Protein AF-A0A662SFA9-F1 (afdb_monomer_lite)

Secondary structure (DSSP, 8-state):
-----PPPP-PPPTT-EEEETTTEEEEHHHHHHHHHHTTTTHHHHHHHHHHHHHHHHHTTS-EEHHHHHHHHHHHHHHTT-S--S--HHHHHHTTSEEEE--TTS--EEEE-HHHHHHHT---------

Structure (mmCIF, N/CA/C/O backbone):
data_AF-A0A662SFA9-F1
#
_entry.id   AF-A0A662SFA9-F1
#
loop_
_atom_site.group_PDB
_atom_site.id
_atom_site.type_symbol
_atom_site.label_atom_id
_atom_site.label_alt_id
_atom_site.label_comp_id
_atom_site.label_asym_id
_atom_site.label_entity_id
_atom_site.label_seq_id
_atom_site.pdbx_PDB_ins_code
_atom_site.Cartn_x
_atom_site.Cartn_y
_atom_site.Cartn_z
_atom_site.occupancy
_atom_site.B_iso_or_equiv
_atom_site.auth_seq_id
_atom_site.auth_comp_id
_atom_site.auth_asym_id
_atom_site.auth_atom_id
_atom_site.pdbx_PDB_model_num
ATOM 1 N N . MET A 1 1 ? 5.130 -34.626 29.903 1.00 47.75 1 MET A N 1
ATOM 2 C CA . MET A 1 1 ? 5.005 -33.351 29.154 1.00 47.75 1 MET A CA 1
ATOM 3 C C . MET A 1 1 ? 3.544 -32.901 29.152 1.00 47.75 1 MET A C 1
ATOM 5 O O . MET A 1 1 ? 2.750 -33.426 28.380 1.00 47.75 1 MET A O 1
ATOM 9 N N . SER A 1 2 ? 3.152 -31.984 30.043 1.00 44.62 2 SER A N 1
ATOM 10 C CA . SER A 1 2 ? 1.758 -31.513 30.129 1.00 44.62 2 SER A CA 1
ATOM 11 C C . SER A 1 2 ? 1.433 -30.537 29.000 1.00 44.62 2 SER A C 1
ATOM 13 O O . SER A 1 2 ? 1.884 -29.392 29.000 1.00 44.62 2 SER A O 1
ATOM 15 N N . LYS A 1 3 ? 0.613 -30.982 28.039 1.00 56.81 3 LYS A N 1
ATOM 16 C CA . LYS A 1 3 ? -0.019 -30.115 27.038 1.00 56.81 3 LYS A CA 1
ATOM 17 C C . LYS A 1 3 ? -0.963 -29.156 27.766 1.00 56.81 3 LYS A C 1
ATOM 19 O O . LYS A 1 3 ? -2.084 -29.518 28.116 1.00 56.81 3 LYS A O 1
ATOM 24 N N . ARG A 1 4 ? -0.499 -27.931 28.017 1.00 55.09 4 ARG A N 1
ATOM 25 C CA . ARG A 1 4 ? -1.303 -26.828 28.558 1.00 55.09 4 ARG A CA 1
ATOM 26 C C . ARG A 1 4 ? -2.430 -26.531 27.557 1.00 55.09 4 ARG A C 1
ATOM 28 O O . ARG A 1 4 ? -2.225 -25.797 26.594 1.00 55.09 4 ARG A O 1
ATOM 35 N N . LYS A 1 5 ? -3.609 -27.143 27.735 1.00 58.50 5 LYS A N 1
ATOM 36 C CA . LYS A 1 5 ? -4.818 -26.787 26.977 1.00 58.50 5 LYS A CA 1
ATOM 37 C C . LYS A 1 5 ? -5.112 -25.312 27.269 1.00 58.50 5 LYS A C 1
ATOM 39 O O . LYS A 1 5 ? -5.341 -24.949 28.424 1.00 58.50 5 LYS A O 1
ATOM 44 N N . LYS A 1 6 ? -5.041 -24.451 26.246 1.00 55.72 6 LYS A N 1
ATOM 45 C CA . LYS A 1 6 ? -5.469 -23.048 26.349 1.00 55.72 6 LYS A CA 1
ATOM 46 C C . LYS A 1 6 ? -6.918 -23.052 26.833 1.00 55.72 6 LYS A C 1
ATOM 48 O O . LYS A 1 6 ? -7.777 -23.627 26.170 1.00 55.72 6 LYS A O 1
ATOM 53 N N . ARG A 1 7 ? -7.176 -22.461 28.002 1.00 60.59 7 ARG A N 1
ATOM 54 C CA . ARG A 1 7 ? -8.549 -22.216 28.458 1.00 60.59 7 ARG A CA 1
ATOM 55 C C . ARG A 1 7 ? -9.229 -21.332 27.399 1.00 60.59 7 ARG A C 1
ATOM 57 O O . ARG A 1 7 ? -8.584 -20.377 26.957 1.00 60.59 7 ARG A O 1
ATOM 64 N N . PRO A 1 8 ? -10.459 -21.642 26.956 1.00 50.50 8 PRO A N 1
ATOM 65 C CA . PRO A 1 8 ? -11.179 -20.769 26.038 1.00 50.50 8 PRO A CA 1
ATOM 66 C C . PRO A 1 8 ? -11.321 -19.387 26.686 1.00 50.50 8 PRO A C 1
ATOM 68 O O . PRO A 1 8 ? -11.657 -19.279 27.867 1.00 50.50 8 PRO A O 1
ATOM 71 N N . MET A 1 9 ? -10.991 -18.338 25.931 1.00 54.56 9 MET A N 1
ATOM 72 C CA . MET A 1 9 ? -11.222 -16.960 26.358 1.00 54.56 9 MET A CA 1
ATOM 73 C C . MET A 1 9 ? -12.730 -16.789 26.553 1.00 54.56 9 MET A C 1
ATOM 75 O O . MET A 1 9 ? -13.491 -16.969 25.607 1.00 54.56 9 MET A O 1
ATOM 79 N N . LYS A 1 10 ? -13.165 -16.494 27.783 1.00 55.34 10 LYS A N 1
ATOM 80 C CA . LYS A 1 10 ? -14.557 -16.125 28.052 1.00 55.34 10 LYS A CA 1
ATOM 81 C C . LYS A 1 10 ? -14.802 -14.775 27.382 1.00 55.34 10 LYS A C 1
ATOM 83 O O . LYS A 1 10 ? -14.208 -13.780 27.788 1.00 55.34 10 LYS A O 1
ATOM 88 N N . VAL A 1 11 ? -15.603 -14.773 26.323 1.00 55.69 11 VAL A N 1
ATOM 89 C CA . VAL A 1 11 ? -16.050 -13.550 25.650 1.00 55.69 11 VAL A CA 1
ATOM 90 C C . VAL A 1 11 ? -17.150 -12.934 26.514 1.00 55.69 11 VAL A C 1
ATOM 92 O O . VAL A 1 11 ? -18.018 -13.657 27.003 1.00 55.69 11 VAL A O 1
ATOM 95 N N . ALA A 1 12 ? -17.066 -11.629 26.774 1.00 59.59 12 ALA A N 1
ATOM 96 C CA . ALA A 1 12 ? -18.079 -10.920 27.546 1.00 59.59 12 ALA A CA 1
ATOM 97 C C . ALA A 1 12 ? -19.396 -10.849 26.744 1.00 59.59 12 ALA A C 1
ATOM 99 O O . ALA A 1 12 ? -19.330 -10.654 25.528 1.00 59.59 12 ALA A O 1
ATOM 100 N N . PRO A 1 13 ? -20.566 -11.025 27.387 1.00 64.12 13 PRO A N 1
ATOM 101 C CA . PRO A 1 13 ? -21.860 -10.905 26.716 1.00 64.12 13 PRO A CA 1
ATOM 102 C C . PRO A 1 13 ? -22.054 -9.493 26.142 1.00 64.12 13 PRO A C 1
ATOM 104 O O . PRO A 1 13 ? -21.507 -8.530 26.682 1.00 64.12 13 PRO A O 1
ATOM 107 N N . GLU A 1 14 ? -22.822 -9.372 25.059 1.00 57.91 14 GLU A N 1
ATOM 108 C CA . GLU A 1 14 ? -22.989 -8.131 24.277 1.00 57.91 14 GLU A CA 1
ATOM 109 C C . GLU A 1 14 ? -23.514 -6.949 25.122 1.00 57.91 14 GLU A C 1
ATOM 111 O O . GLU A 1 14 ? -23.097 -5.806 24.928 1.00 57.91 14 GLU A O 1
ATOM 116 N N . ASP A 1 15 ? -24.300 -7.240 26.162 1.00 57.09 15 ASP A N 1
ATOM 117 C CA . ASP A 1 15 ? -24.840 -6.266 27.125 1.00 57.09 15 ASP A CA 1
ATOM 118 C C . ASP A 1 15 ? -23.818 -5.724 28.137 1.00 57.09 15 ASP A C 1
ATOM 120 O O . ASP A 1 15 ? -24.130 -4.866 28.969 1.00 57.09 15 ASP A O 1
ATOM 124 N N . THR A 1 16 ? -22.579 -6.220 28.114 1.00 65.50 16 THR A N 1
ATOM 125 C CA . THR A 1 16 ? -21.558 -5.783 29.068 1.00 65.50 16 THR A CA 1
ATOM 126 C C . THR A 1 16 ? -21.218 -4.317 28.819 1.00 65.50 16 THR A C 1
ATOM 128 O O . THR A 1 16 ? -20.723 -3.945 27.756 1.00 65.50 16 THR A O 1
ATOM 131 N N . ARG A 1 17 ? -21.443 -3.467 29.823 1.00 59.44 17 ARG A N 1
ATOM 132 C CA . ARG A 1 17 ? -21.002 -2.070 29.796 1.00 59.44 17 ARG A CA 1
ATOM 133 C C . ARG A 1 17 ? -19.496 -1.997 30.024 1.00 59.44 17 ARG A C 1
ATOM 135 O O . ARG A 1 17 ? -18.995 -2.404 31.069 1.00 59.44 17 ARG A O 1
ATOM 142 N N . VAL A 1 18 ? -18.780 -1.453 29.048 1.00 63.06 18 VAL A N 1
ATOM 143 C CA . VAL A 1 18 ? -17.338 -1.217 29.087 1.00 63.06 18 VAL A CA 1
ATOM 144 C C . VAL A 1 18 ? -17.106 0.278 29.258 1.00 63.06 18 VAL A C 1
ATOM 146 O O . VAL A 1 18 ? -17.651 1.099 28.520 1.00 63.06 18 VAL A O 1
ATOM 149 N N . ILE A 1 19 ? -16.296 0.647 30.247 1.00 61.41 19 ILE A N 1
ATOM 150 C CA . ILE A 1 19 ? -15.901 2.039 30.467 1.00 61.41 19 ILE A CA 1
ATOM 151 C C . ILE A 1 19 ? -14.591 2.269 29.721 1.00 61.41 19 ILE A C 1
ATOM 153 O O . ILE A 1 19 ? -13.563 1.697 30.085 1.00 61.41 19 ILE A O 1
ATOM 157 N N . ILE A 1 20 ? -14.629 3.102 28.679 1.00 62.62 20 ILE A N 1
ATOM 158 C CA . ILE A 1 20 ? -13.432 3.496 27.929 1.00 62.62 20 ILE A CA 1
ATOM 159 C C . ILE A 1 20 ? -13.121 4.971 28.223 1.00 62.62 20 ILE A C 1
ATOM 161 O O . ILE A 1 20 ? -13.991 5.829 28.015 1.00 62.62 20 ILE A O 1
ATOM 165 N N . PRO A 1 21 ? -11.893 5.295 28.679 1.00 49.97 21 PRO A N 1
ATOM 166 C CA . PRO A 1 21 ? -11.462 6.677 28.877 1.00 49.97 21 PRO A CA 1
ATOM 167 C C . PRO A 1 21 ? -11.667 7.513 27.602 1.00 49.97 21 PRO A C 1
ATOM 169 O O . PRO A 1 21 ? -11.219 7.128 26.525 1.00 49.97 21 PRO A O 1
ATOM 172 N N . GLY A 1 22 ? -12.373 8.645 27.708 1.00 56.28 22 GLY A N 1
ATOM 173 C CA . GLY A 1 22 ? -12.675 9.542 26.580 1.00 56.28 22 GLY A CA 1
ATOM 174 C C . GLY A 1 22 ? -13.941 9.217 25.765 1.00 56.28 22 GLY A C 1
ATOM 175 O O . GLY A 1 22 ? -14.245 9.944 24.815 1.00 56.28 22 GLY A O 1
ATOM 176 N N . ILE A 1 23 ? -14.682 8.153 26.106 1.00 58.75 23 ILE A N 1
ATOM 177 C CA . ILE A 1 23 ? -15.983 7.800 25.492 1.00 58.75 23 ILE A CA 1
ATOM 178 C C . ILE A 1 23 ? -17.105 7.712 26.543 1.00 58.75 23 ILE A C 1
ATOM 180 O O . ILE A 1 23 ? -18.250 8.039 26.236 1.00 58.75 23 ILE A O 1
ATOM 184 N N . GLY A 1 24 ? -16.781 7.314 27.778 1.00 58.31 24 GLY A N 1
ATOM 185 C CA . GLY A 1 24 ? -17.763 7.028 28.830 1.00 58.31 24 GLY A CA 1
ATOM 186 C C . GLY A 1 24 ? -18.115 5.537 28.902 1.00 58.31 24 GLY A C 1
ATOM 187 O O . GLY A 1 24 ? -17.461 4.707 28.270 1.00 58.31 24 GLY A O 1
ATOM 188 N N . GLY A 1 25 ? -19.116 5.183 29.714 1.00 64.94 25 GLY A N 1
ATOM 189 C CA . GLY A 1 25 ? -19.619 3.809 29.819 1.00 64.94 25 GLY A CA 1
ATOM 190 C C . GLY A 1 25 ? -20.562 3.480 28.665 1.00 64.94 25 GLY A C 1
ATOM 191 O O . GLY A 1 25 ? -21.630 4.078 28.569 1.00 64.94 25 GLY A O 1
ATOM 192 N N . ILE A 1 26 ? -20.173 2.543 27.803 1.00 65.81 26 ILE A N 1
ATOM 193 C CA . ILE A 1 26 ? -20.938 2.127 26.618 1.00 65.81 26 ILE A CA 1
ATOM 194 C C . ILE A 1 26 ? -21.051 0.606 26.558 1.00 65.81 26 ILE A C 1
ATOM 196 O O . ILE A 1 26 ? -20.188 -0.102 27.074 1.00 65.81 26 ILE A O 1
ATOM 200 N N . THR A 1 27 ? -22.124 0.087 25.968 1.00 69.94 27 THR A N 1
ATOM 201 C CA . THR A 1 27 ? -22.278 -1.365 25.761 1.00 69.94 27 THR A CA 1
ATOM 202 C C . THR A 1 27 ? -21.341 -1.862 24.653 1.00 69.94 27 THR A C 1
ATOM 204 O O . THR A 1 27 ? -20.902 -1.075 23.813 1.00 69.94 27 THR A O 1
ATOM 207 N N . ILE A 1 28 ? -20.994 -3.156 24.633 1.00 65.00 28 ILE A N 1
ATOM 208 C CA . ILE A 1 28 ? -20.138 -3.729 23.571 1.00 65.00 28 ILE A CA 1
ATOM 209 C C . ILE A 1 28 ? -20.814 -3.596 22.196 1.00 65.00 28 ILE A C 1
ATOM 211 O O . ILE A 1 28 ? -20.132 -3.339 21.202 1.00 65.00 28 ILE A O 1
ATOM 215 N N . SER A 1 29 ? -22.144 -3.692 22.151 1.00 61.94 29 SER A N 1
ATOM 216 C CA . SER A 1 29 ? -22.956 -3.478 20.949 1.00 61.94 29 SER A CA 1
ATOM 217 C C . SER A 1 29 ? -22.767 -2.068 20.369 1.00 61.94 29 SER A C 1
ATOM 219 O O . SER A 1 29 ? -22.484 -1.914 19.183 1.00 61.94 29 SER A O 1
ATOM 221 N N . GLU A 1 30 ? -22.804 -1.037 21.219 1.00 62.38 30 GLU A N 1
ATOM 222 C CA . GLU A 1 30 ? -22.602 0.369 20.824 1.00 62.38 30 GLU A CA 1
ATOM 223 C C . GLU A 1 30 ? -21.123 0.729 20.620 1.00 62.38 30 GLU A C 1
ATOM 225 O O . GLU A 1 30 ? -20.790 1.707 19.947 1.00 62.38 30 GLU A O 1
ATOM 230 N N . LEU A 1 31 ? -20.207 -0.048 21.202 1.00 63.53 31 LEU A N 1
ATOM 231 C CA . LEU A 1 31 ? -18.768 0.139 21.048 1.00 63.53 31 LEU A CA 1
ATOM 232 C C . LEU A 1 31 ? -18.330 -0.079 19.603 1.00 63.53 31 LEU A C 1
ATOM 234 O O . LEU A 1 31 ? -17.517 0.691 19.094 1.00 63.53 31 LEU A O 1
ATOM 238 N N . ALA A 1 32 ? -18.875 -1.093 18.931 1.00 59.78 32 ALA A N 1
ATOM 239 C CA . ALA A 1 32 ? -18.559 -1.357 17.533 1.00 59.78 32 ALA A CA 1
ATOM 240 C C . ALA A 1 32 ? -18.982 -0.190 16.625 1.00 59.78 32 ALA A C 1
ATOM 242 O O . ALA A 1 32 ? -18.205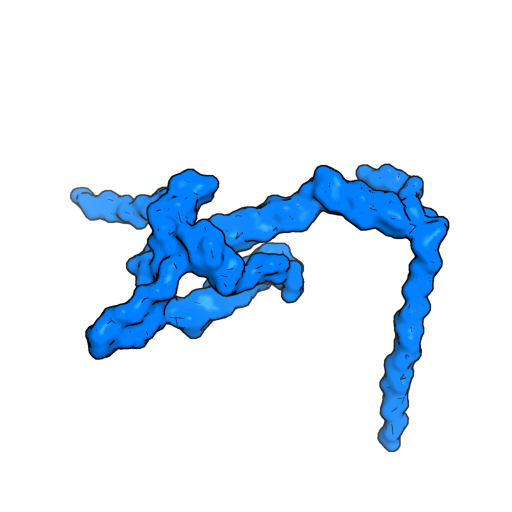 0.211 15.757 1.00 59.78 32 ALA A O 1
ATOM 243 N N . GLU A 1 33 ? -20.163 0.390 16.855 1.00 61.41 33 GLU A N 1
ATOM 244 C CA . GLU A 1 33 ? -20.670 1.540 16.098 1.00 61.41 33 GLU A CA 1
ATOM 245 C C . GLU A 1 33 ? -19.907 2.825 16.417 1.00 61.41 33 GLU A C 1
ATOM 247 O O . GLU A 1 33 ? -19.414 3.467 15.492 1.00 61.41 33 GLU A O 1
ATOM 252 N N . LYS A 1 34 ? -19.670 3.147 17.696 1.00 58.75 34 LYS A N 1
ATOM 253 C CA . LYS A 1 34 ? -18.895 4.341 18.083 1.00 58.75 34 LYS A CA 1
ATOM 254 C C . LYS A 1 34 ? -17.435 4.285 17.634 1.00 58.75 34 LYS A C 1
ATOM 256 O O . LYS A 1 34 ? -16.852 5.318 17.303 1.00 58.75 34 LYS A O 1
ATOM 261 N N . LEU A 1 35 ? -16.824 3.098 17.589 1.00 57.88 35 LEU A N 1
ATOM 262 C CA . LEU A 1 35 ? -15.485 2.921 17.014 1.00 57.88 35 LEU A CA 1
ATOM 263 C C . LEU A 1 35 ? -15.487 3.087 15.485 1.00 57.88 35 LEU A C 1
ATOM 265 O O . LEU A 1 35 ? -14.507 3.588 14.928 1.00 57.88 35 LEU A O 1
ATOM 269 N N . LYS A 1 36 ? -16.584 2.713 14.812 1.00 54.94 36 LYS A N 1
ATOM 270 C CA . LYS A 1 36 ? -16.805 2.947 13.375 1.00 54.94 36 LYS A CA 1
ATOM 271 C C . LYS A 1 36 ? -17.012 4.433 13.070 1.00 54.94 36 LYS A C 1
ATOM 273 O O . LYS A 1 36 ? -16.391 4.942 12.139 1.00 54.94 36 LYS A O 1
ATOM 278 N N . GLU A 1 37 ? -17.829 5.123 13.867 1.00 53.03 37 GLU A N 1
ATOM 279 C CA . GLU A 1 37 ? -18.133 6.555 13.738 1.00 53.03 37 GLU A CA 1
ATOM 280 C C . GLU A 1 37 ? -16.919 7.437 14.025 1.00 53.03 37 GLU A C 1
ATOM 282 O O . GLU A 1 37 ? -16.666 8.391 13.295 1.00 53.03 37 GLU A O 1
ATOM 287 N N . ARG A 1 38 ? -16.095 7.086 15.023 1.00 49.53 38 ARG A N 1
ATOM 288 C CA . ARG A 1 38 ? -14.836 7.801 15.289 1.00 49.53 38 ARG A CA 1
ATOM 289 C C . ARG A 1 38 ? -13.753 7.570 14.230 1.00 49.53 38 ARG A C 1
ATOM 291 O O . ARG A 1 38 ? -12.658 8.104 14.374 1.00 49.53 38 ARG A O 1
ATOM 298 N N . GLY A 1 39 ? -14.012 6.778 13.183 1.00 47.88 39 GLY A N 1
ATOM 299 C CA . GLY A 1 39 ? -13.098 6.628 12.049 1.00 47.88 39 GLY A CA 1
ATOM 300 C C . GLY A 1 39 ? -11.712 6.090 12.421 1.00 47.88 39 GLY A C 1
ATOM 301 O O . GLY A 1 39 ? -10.779 6.228 11.632 1.00 47.88 39 GLY A O 1
ATOM 302 N N . VAL A 1 40 ? -11.572 5.454 13.592 1.00 50.91 40 VAL A N 1
ATOM 303 C CA . VAL A 1 40 ? -10.277 5.076 14.191 1.00 50.91 40 VAL A CA 1
ATOM 304 C C . VAL A 1 40 ? -9.491 4.105 13.291 1.00 50.91 40 VAL A C 1
ATOM 306 O O . VAL A 1 40 ? -8.270 4.023 13.380 1.00 50.91 40 VAL A O 1
ATOM 309 N N . GLY A 1 41 ? -10.168 3.416 12.363 1.00 50.72 41 GLY A N 1
ATOM 310 C CA . GLY A 1 41 ? -9.538 2.565 11.348 1.00 50.72 41 GLY A CA 1
ATOM 311 C C . GLY A 1 41 ? -9.184 3.253 10.022 1.00 50.72 41 GLY A C 1
ATOM 312 O O . GLY A 1 41 ? -8.197 2.871 9.402 1.00 50.72 41 GLY A O 1
ATOM 313 N N . LYS A 1 42 ? -9.936 4.272 9.577 1.00 54.88 42 LYS A N 1
ATOM 314 C CA . LYS A 1 42 ? -9.778 4.829 8.217 1.00 54.88 42 LYS A CA 1
ATOM 315 C C . LYS A 1 42 ? -8.485 5.629 8.056 1.00 54.88 42 LYS A C 1
ATOM 317 O O . LYS A 1 42 ? -7.788 5.454 7.064 1.00 54.88 42 LYS A O 1
ATOM 322 N N . GLY A 1 43 ? -8.114 6.430 9.058 1.00 66.56 43 GLY A N 1
ATOM 323 C CA . GLY A 1 43 ? -6.903 7.258 8.983 1.00 66.56 43 GLY A CA 1
ATOM 324 C C . GLY A 1 43 ? -5.605 6.444 8.933 1.00 66.56 43 GLY A C 1
ATOM 325 O O . GLY A 1 43 ? -4.665 6.817 8.241 1.00 66.56 43 GLY A O 1
ATOM 326 N N . LEU A 1 44 ? -5.562 5.300 9.619 1.00 73.75 44 LEU A N 1
ATOM 327 C CA . LEU A 1 44 ? -4.387 4.425 9.660 1.00 73.75 44 LEU A CA 1
ATOM 328 C C . LEU A 1 44 ? -4.167 3.680 8.338 1.00 73.75 44 LEU A C 1
ATOM 330 O O . LEU A 1 44 ? -3.032 3.530 7.890 1.00 73.75 44 LEU A O 1
ATOM 334 N N . GLU A 1 45 ? -5.247 3.232 7.697 1.00 78.06 45 GLU A N 1
ATOM 335 C CA . GLU A 1 45 ? -5.193 2.598 6.376 1.00 78.06 45 GLU A CA 1
ATOM 336 C C . GLU A 1 45 ? -4.789 3.588 5.287 1.00 78.06 45 GLU A C 1
ATOM 338 O O . GLU A 1 45 ? -3.997 3.258 4.402 1.00 78.06 45 GLU A O 1
ATOM 343 N N . GLU A 1 46 ? -5.295 4.813 5.384 1.00 80.69 46 GLU A N 1
ATOM 344 C CA . GLU A 1 46 ? -4.987 5.890 4.456 1.00 80.69 46 GLU A CA 1
ATOM 345 C C . GLU A 1 46 ? -3.533 6.359 4.597 1.00 80.69 46 GLU A C 1
ATOM 347 O O . GLU A 1 46 ? -2.822 6.451 3.596 1.00 80.69 46 GLU A O 1
ATOM 352 N N . GLN A 1 47 ? -3.043 6.533 5.831 1.00 81.62 47 GLN A N 1
ATOM 353 C CA . GLN A 1 47 ? -1.629 6.811 6.108 1.00 81.62 47 GLN A CA 1
ATOM 354 C C . GLN A 1 47 ? -0.724 5.680 5.626 1.00 81.62 47 GLN A C 1
ATOM 356 O O . GLN A 1 47 ? 0.258 5.941 4.937 1.00 81.62 47 GLN A O 1
ATOM 361 N N . PHE A 1 48 ? -1.072 4.424 5.922 1.00 86.88 48 PHE A N 1
ATOM 362 C CA . PHE A 1 48 ? -0.318 3.268 5.444 1.00 86.88 48 PHE A CA 1
ATOM 363 C C . PHE A 1 48 ? -0.224 3.257 3.916 1.00 86.88 48 PHE A C 1
ATOM 365 O O . PHE A 1 48 ? 0.859 3.075 3.360 1.00 86.88 48 PHE A O 1
ATOM 372 N N . THR A 1 49 ? -1.356 3.460 3.239 1.00 85.94 49 THR A N 1
ATOM 373 C CA . THR A 1 49 ? -1.426 3.459 1.775 1.00 85.94 49 THR A CA 1
ATOM 374 C C . THR A 1 49 ? -0.592 4.597 1.200 1.00 85.94 49 THR A C 1
ATOM 376 O O . THR A 1 49 ? 0.218 4.358 0.310 1.00 85.94 49 THR A O 1
ATOM 379 N N . LYS A 1 50 ? -0.709 5.806 1.759 1.00 87.38 50 LYS A N 1
ATOM 380 C CA . LYS A 1 50 ? 0.093 6.963 1.357 1.00 87.38 50 LYS A CA 1
ATOM 381 C C . LYS A 1 50 ? 1.592 6.702 1.522 1.00 87.38 50 LYS A C 1
ATOM 383 O O . LYS A 1 50 ? 2.343 6.898 0.573 1.00 87.38 50 LYS A O 1
ATOM 388 N N . SER A 1 51 ? 2.022 6.208 2.684 1.00 87.69 51 SER A N 1
ATOM 389 C CA . SER A 1 51 ? 3.429 5.884 2.947 1.00 87.69 51 SER A CA 1
ATOM 390 C C . SER A 1 51 ? 3.956 4.799 2.013 1.00 87.69 51 SER A C 1
ATOM 392 O O . SER A 1 51 ? 5.076 4.912 1.524 1.00 87.69 51 SER A O 1
ATOM 394 N N . LEU A 1 52 ? 3.154 3.767 1.728 1.00 89.31 52 LEU A N 1
ATOM 395 C CA . LEU A 1 52 ? 3.551 2.691 0.822 1.00 89.31 52 LEU A CA 1
ATOM 396 C C . LEU A 1 52 ? 3.743 3.207 -0.602 1.00 89.31 52 LEU A C 1
ATOM 398 O O . LEU A 1 52 ? 4.744 2.881 -1.232 1.00 89.31 52 LEU A O 1
ATOM 402 N N . LEU A 1 53 ? 2.801 4.007 -1.101 1.00 88.94 53 LEU A N 1
ATOM 403 C CA . LEU A 1 53 ? 2.887 4.589 -2.437 1.00 88.94 53 LEU A CA 1
ATOM 404 C C . LEU A 1 53 ? 4.080 5.546 -2.544 1.00 88.94 53 LEU A C 1
ATOM 406 O O . LEU A 1 53 ? 4.836 5.444 -3.506 1.00 88.94 53 LEU A O 1
ATOM 410 N N . GLN A 1 54 ? 4.313 6.388 -1.532 1.00 87.88 54 GLN A N 1
ATOM 411 C CA . GLN A 1 54 ? 5.486 7.264 -1.489 1.00 87.88 54 GLN A CA 1
ATOM 412 C C . GLN A 1 54 ? 6.790 6.454 -1.503 1.00 87.88 54 GLN A C 1
ATOM 414 O O . GLN A 1 54 ? 7.644 6.698 -2.342 1.00 87.88 54 GLN A O 1
ATOM 419 N N . SER A 1 55 ? 6.905 5.398 -0.689 1.00 88.50 55 SER A N 1
ATOM 420 C CA . SER A 1 55 ? 8.098 4.533 -0.686 1.00 88.50 55 SER A CA 1
ATOM 421 C C . SER A 1 55 ? 8.366 3.850 -2.034 1.00 88.50 55 SER A C 1
ATOM 423 O O . SER A 1 55 ? 9.514 3.553 -2.357 1.00 88.50 55 SER A O 1
ATOM 425 N N . ILE A 1 56 ? 7.325 3.571 -2.828 1.00 88.81 56 ILE A N 1
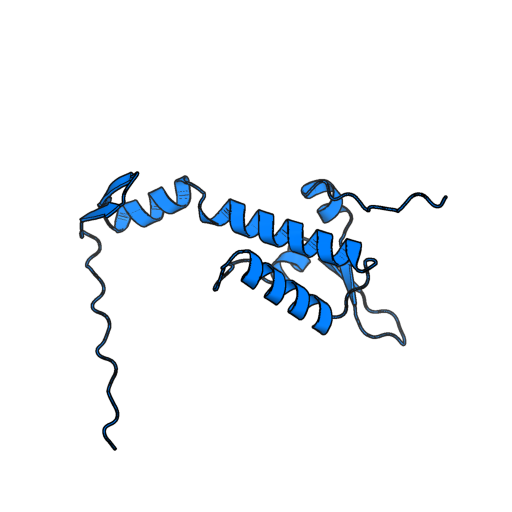ATOM 426 C CA . ILE A 1 56 ? 7.484 3.032 -4.187 1.00 88.81 56 ILE A CA 1
ATOM 427 C C . ILE A 1 56 ? 8.025 4.107 -5.134 1.00 88.81 56 ILE A C 1
ATOM 429 O O . ILE A 1 56 ? 8.879 3.791 -5.961 1.00 88.81 56 ILE A O 1
ATOM 433 N N . ILE A 1 57 ? 7.549 5.350 -5.013 1.00 87.56 57 ILE A N 1
ATOM 434 C CA . ILE A 1 57 ? 8.040 6.500 -5.787 1.00 87.56 57 ILE A CA 1
ATOM 435 C C . ILE A 1 57 ? 9.509 6.766 -5.445 1.00 87.56 57 ILE A C 1
ATOM 437 O O . ILE A 1 57 ? 10.342 6.767 -6.348 1.00 87.56 57 ILE A O 1
ATOM 441 N N . ASP A 1 58 ? 9.837 6.864 -4.156 1.00 86.31 58 ASP A N 1
ATOM 442 C CA . ASP A 1 58 ? 11.196 7.125 -3.662 1.00 86.31 58 ASP A CA 1
ATOM 443 C C . ASP A 1 58 ? 12.187 6.025 -4.095 1.00 86.31 58 ASP A C 1
ATOM 445 O O . ASP A 1 58 ? 13.373 6.273 -4.297 1.00 86.31 58 ASP A O 1
ATOM 449 N N . ALA A 1 59 ? 11.704 4.793 -4.294 1.00 84.69 59 ALA A N 1
ATOM 450 C CA . ALA A 1 59 ? 12.490 3.673 -4.812 1.00 84.69 59 ALA A CA 1
ATOM 451 C C . ALA A 1 59 ? 12.646 3.664 -6.350 1.00 84.69 59 ALA A C 1
ATOM 453 O O . ALA A 1 59 ? 13.126 2.675 -6.911 1.00 84.69 59 ALA A O 1
ATOM 454 N N . GLY A 1 60 ? 12.227 4.726 -7.044 1.00 82.19 60 GLY A N 1
ATOM 455 C CA . GLY A 1 60 ? 12.323 4.866 -8.499 1.00 82.19 60 GLY A CA 1
ATOM 456 C C . GLY A 1 60 ? 11.133 4.290 -9.273 1.00 82.19 60 GLY A C 1
ATOM 457 O O . GLY A 1 60 ? 11.254 3.985 -10.458 1.00 82.19 60 GLY A O 1
ATOM 458 N N . GLY A 1 61 ? 9.988 4.073 -8.619 1.00 83.19 61 GLY A N 1
ATOM 459 C CA . GLY A 1 61 ? 8.722 3.712 -9.268 1.00 83.19 61 GLY A CA 1
ATOM 460 C C . GLY A 1 61 ? 8.633 2.284 -9.825 1.00 83.19 61 GLY A C 1
ATOM 461 O O . GLY A 1 61 ? 7.578 1.900 -10.331 1.00 83.19 61 GLY A O 1
ATOM 462 N N . MET A 1 62 ? 9.689 1.471 -9.726 1.00 87.88 62 MET A N 1
ATOM 463 C CA . MET A 1 62 ? 9.718 0.082 -10.203 1.00 87.88 62 MET A CA 1
ATOM 464 C C . MET A 1 62 ? 10.113 -0.884 -9.085 1.00 87.88 62 MET A C 1
ATOM 466 O O . MET A 1 62 ? 11.279 -1.235 -8.919 1.00 87.88 62 MET A O 1
ATOM 470 N N . VAL A 1 63 ? 9.127 -1.371 -8.333 1.00 90.81 63 VAL A N 1
ATOM 471 C CA . VAL A 1 63 ? 9.383 -2.182 -7.135 1.00 90.81 63 VAL A CA 1
ATOM 472 C C . VAL A 1 63 ? 9.019 -3.644 -7.369 1.00 90.81 63 VAL A C 1
ATOM 474 O O . VAL A 1 63 ? 7.916 -3.977 -7.796 1.00 90.81 63 VAL A O 1
ATOM 477 N N . GLN A 1 64 ? 9.932 -4.569 -7.071 1.00 91.25 64 GLN A N 1
ATOM 478 C CA . GLN A 1 64 ? 9.633 -6.004 -7.154 1.00 91.25 64 GLN A CA 1
ATOM 479 C C . GLN A 1 64 ? 8.767 -6.467 -5.978 1.00 91.25 64 GLN A C 1
ATOM 481 O O . GLN A 1 64 ? 8.779 -5.871 -4.905 1.00 91.25 64 GLN A O 1
ATOM 486 N N . ARG A 1 65 ? 8.066 -7.602 -6.122 1.00 89.25 65 ARG A N 1
ATOM 487 C CA . ARG A 1 65 ? 7.198 -8.140 -5.052 1.00 89.25 65 ARG A CA 1
ATOM 488 C C . ARG A 1 65 ? 7.919 -8.287 -3.705 1.00 89.25 65 ARG A C 1
ATOM 490 O O . ARG A 1 65 ? 7.322 -8.023 -2.669 1.00 89.25 65 ARG A O 1
ATOM 497 N N . SER A 1 66 ? 9.175 -8.732 -3.712 1.00 90.06 66 SER A N 1
ATOM 498 C CA . SER A 1 66 ? 9.985 -8.913 -2.501 1.00 90.06 66 SER A CA 1
ATOM 499 C C . SER A 1 66 ? 10.265 -7.586 -1.794 1.00 90.06 66 SER A C 1
ATOM 501 O O . SER A 1 66 ? 10.063 -7.487 -0.586 1.00 90.06 66 SER A O 1
ATOM 503 N N . GLN A 1 67 ? 10.670 -6.562 -2.547 1.00 90.00 67 GLN A N 1
ATOM 504 C CA . GLN A 1 67 ? 10.886 -5.208 -2.037 1.00 90.00 67 GLN A CA 1
ATOM 505 C C . GLN A 1 67 ? 9.578 -4.586 -1.544 1.00 90.00 67 GLN A C 1
ATOM 507 O O . GLN A 1 67 ? 9.544 -4.045 -0.445 1.00 90.00 67 GLN A O 1
ATOM 512 N N . LEU A 1 68 ? 8.486 -4.758 -2.291 1.00 89.94 68 LEU A N 1
ATOM 513 C CA . LEU A 1 68 ? 7.165 -4.268 -1.907 1.00 89.94 68 LEU A CA 1
ATOM 514 C C . LEU A 1 68 ? 6.709 -4.868 -0.573 1.00 89.94 68 LEU A C 1
ATOM 516 O O . LEU A 1 68 ? 6.240 -4.151 0.301 1.00 89.94 68 LEU A O 1
ATOM 520 N N . MET A 1 69 ? 6.882 -6.180 -0.385 1.00 89.44 69 MET A N 1
ATOM 521 C CA . MET A 1 69 ? 6.546 -6.850 0.877 1.00 89.44 69 MET A CA 1
ATOM 522 C C . MET A 1 69 ? 7.458 -6.422 2.032 1.00 89.44 69 MET A C 1
ATOM 524 O O . MET A 1 69 ? 7.011 -6.400 3.179 1.00 89.44 69 MET A O 1
ATOM 528 N N . LYS A 1 70 ? 8.716 -6.068 1.742 1.00 90.50 70 LYS A N 1
ATOM 529 C CA . LYS A 1 70 ? 9.633 -5.492 2.730 1.00 90.50 70 LYS A CA 1
ATOM 530 C C . LYS A 1 70 ? 9.142 -4.110 3.176 1.00 90.50 70 LYS A C 1
ATOM 532 O O . LYS A 1 70 ? 8.861 -3.949 4.356 1.00 90.50 70 LYS A O 1
ATOM 537 N N . MET A 1 71 ? 8.899 -3.191 2.236 1.00 90.62 71 MET A N 1
ATOM 538 C CA . MET A 1 71 ? 8.317 -1.866 2.510 1.00 90.62 71 MET A CA 1
ATOM 539 C C . MET A 1 71 ? 7.006 -1.985 3.295 1.00 90.62 71 MET A C 1
ATOM 541 O O . MET A 1 71 ? 6.809 -1.318 4.304 1.00 90.62 71 MET A O 1
ATOM 545 N N . TRP A 1 72 ? 6.135 -2.913 2.892 1.00 89.94 72 TRP A N 1
ATOM 546 C CA . TRP A 1 72 ? 4.878 -3.191 3.581 1.00 89.94 72 TRP A CA 1
ATOM 547 C C . TRP A 1 72 ? 5.087 -3.532 5.060 1.00 89.94 72 TRP A C 1
ATOM 549 O O . TRP A 1 72 ? 4.355 -3.057 5.931 1.00 89.94 72 TRP A O 1
ATOM 559 N N . LYS A 1 73 ? 6.059 -4.401 5.350 1.00 88.75 73 LYS A N 1
ATOM 560 C CA . LYS A 1 73 ? 6.378 -4.826 6.713 1.00 88.75 73 LYS A CA 1
ATOM 561 C C . LYS A 1 73 ? 6.988 -3.681 7.517 1.00 88.75 73 LYS A C 1
ATOM 563 O O . LYS A 1 73 ? 6.577 -3.492 8.659 1.00 88.75 73 LYS A O 1
ATOM 568 N N . ASP A 1 74 ? 7.898 -2.926 6.918 1.00 88.75 74 ASP A N 1
ATOM 569 C CA . ASP A 1 74 ? 8.600 -1.820 7.569 1.00 88.75 74 ASP A CA 1
ATOM 570 C C . ASP A 1 74 ? 7.610 -0.702 7.947 1.00 88.75 74 ASP A C 1
ATOM 572 O O . ASP A 1 74 ? 7.582 -0.259 9.095 1.00 88.75 74 ASP A O 1
ATOM 576 N N . ILE A 1 75 ? 6.686 -0.344 7.048 1.00 87.00 75 ILE A N 1
ATOM 577 C CA . ILE A 1 75 ? 5.625 0.640 7.322 1.00 87.00 75 ILE A CA 1
ATOM 578 C C . ILE A 1 75 ? 4.659 0.119 8.396 1.00 87.00 75 ILE A C 1
ATOM 580 O O . ILE A 1 75 ? 4.289 0.853 9.310 1.00 87.00 75 ILE A O 1
ATOM 584 N N . LYS A 1 76 ? 4.278 -1.168 8.357 1.00 84.88 76 LYS A N 1
ATOM 585 C CA . LYS A 1 76 ? 3.458 -1.775 9.424 1.00 84.88 76 LYS A CA 1
ATOM 586 C C . LYS A 1 76 ? 4.134 -1.695 10.791 1.00 84.88 76 LYS A C 1
ATOM 588 O O . LYS A 1 76 ? 3.453 -1.457 11.786 1.00 84.88 76 LYS A O 1
ATOM 593 N N . GLN A 1 77 ? 5.445 -1.927 10.845 1.00 84.38 77 GLN A N 1
ATOM 594 C CA . GLN A 1 77 ? 6.223 -1.827 12.078 1.00 84.38 77 GLN A CA 1
ATOM 595 C C . GLN A 1 77 ? 6.315 -0.381 12.564 1.00 84.38 77 GLN A C 1
ATOM 597 O O . GLN A 1 77 ? 6.086 -0.145 13.746 1.00 84.38 77 GLN A O 1
ATOM 602 N N . SER A 1 78 ? 6.564 0.568 11.660 1.00 82.62 78 SER A N 1
ATOM 603 C CA . SER A 1 78 ? 6.601 2.002 11.965 1.00 82.62 78 SER A CA 1
ATOM 604 C C . SER A 1 78 ? 5.276 2.507 12.545 1.00 82.62 78 SER A C 1
ATOM 606 O O . SER A 1 78 ? 5.276 3.221 13.542 1.00 82.62 78 SER A O 1
ATOM 608 N N . LEU A 1 79 ? 4.144 2.061 11.994 1.00 78.88 79 LEU A N 1
ATOM 609 C CA . LEU A 1 79 ? 2.814 2.422 12.495 1.00 78.88 79 LEU A CA 1
ATOM 610 C C . LEU A 1 79 ? 2.373 1.600 13.724 1.00 78.88 79 LEU A C 1
ATOM 612 O O . LEU A 1 79 ? 1.299 1.843 14.270 1.00 78.88 79 LEU A O 1
ATOM 616 N N . GLY A 1 80 ? 3.147 0.596 14.156 1.00 78.62 80 GLY A N 1
ATOM 617 C CA . GLY A 1 80 ? 2.787 -0.272 15.285 1.00 78.62 80 GLY A CA 1
ATOM 618 C C . GLY A 1 80 ? 1.593 -1.201 15.019 1.00 78.62 80 GLY A C 1
ATOM 619 O O . GLY A 1 80 ? 0.960 -1.694 15.955 1.00 78.62 80 GLY A O 1
ATOM 620 N N . VAL A 1 81 ? 1.265 -1.474 13.751 1.00 71.31 81 VAL A N 1
ATOM 621 C CA . VAL A 1 81 ? 0.032 -2.174 13.363 1.00 71.31 81 VAL A CA 1
ATOM 622 C C . VAL A 1 81 ? 0.298 -3.640 13.027 1.00 71.31 81 VAL A C 1
ATOM 624 O O . VAL A 1 81 ? 0.998 -3.976 12.072 1.00 71.31 81 VAL A O 1
ATOM 627 N N . ARG A 1 82 ? -0.346 -4.558 13.762 1.00 66.19 82 ARG A N 1
ATOM 628 C CA . ARG A 1 82 ? -0.291 -6.006 13.471 1.00 66.19 82 ARG A CA 1
ATOM 629 C C . ARG A 1 82 ? -1.251 -6.457 12.369 1.00 66.19 82 ARG A C 1
ATOM 631 O O . ARG A 1 82 ? -0.945 -7.415 11.660 1.00 66.19 82 ARG A O 1
ATOM 638 N N . ARG A 1 83 ? -2.415 -5.817 12.237 1.00 66.19 83 ARG A N 1
ATOM 639 C CA . ARG A 1 83 ? -3.454 -6.164 11.253 1.00 66.19 83 ARG A CA 1
ATOM 640 C C . ARG A 1 83 ? -3.964 -4.897 10.583 1.00 66.19 83 ARG A C 1
ATOM 642 O O . ARG A 1 83 ? -4.416 -3.992 11.266 1.00 66.19 83 ARG A O 1
ATOM 649 N N . LEU A 1 84 ? -3.868 -4.867 9.262 1.00 71.12 84 LEU A N 1
ATOM 650 C CA . LEU A 1 84 ? -4.319 -3.779 8.398 1.00 71.12 84 LEU A CA 1
ATOM 651 C C . LEU A 1 84 ? -5.304 -4.404 7.408 1.00 71.12 84 LEU A C 1
ATOM 653 O O . LEU A 1 84 ? -4.993 -5.477 6.883 1.00 71.12 84 LEU A O 1
ATOM 657 N N .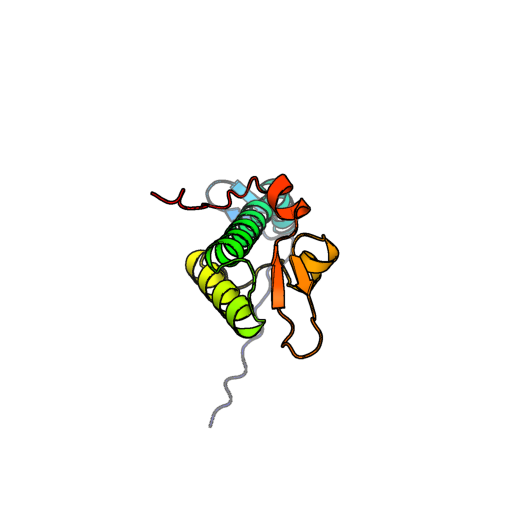 GLY A 1 85 ? -6.464 -3.778 7.188 1.00 71.12 85 GLY A N 1
ATOM 658 C CA . GLY A 1 85 ? -7.465 -4.244 6.220 1.00 71.12 85 GLY A CA 1
ATOM 659 C C . GLY A 1 85 ? -7.040 -4.020 4.767 1.00 71.12 85 GLY A C 1
ATOM 660 O O . GLY A 1 85 ? -7.619 -4.594 3.847 1.00 71.12 85 GLY A O 1
ATOM 661 N N . VAL A 1 86 ? -5.976 -3.244 4.554 1.00 75.38 86 VAL A N 1
ATOM 662 C CA . VAL A 1 86 ? -5.378 -3.013 3.240 1.00 75.38 86 VAL A CA 1
ATOM 663 C C . VAL A 1 86 ? -4.686 -4.289 2.754 1.00 75.38 86 VAL A C 1
ATOM 665 O O . VAL A 1 86 ? -3.860 -4.884 3.453 1.00 75.38 86 VAL A O 1
ATOM 668 N N . SER A 1 87 ? -5.013 -4.707 1.532 1.00 83.56 87 SER A N 1
ATOM 669 C CA . SER A 1 87 ? -4.390 -5.837 0.843 1.00 83.56 87 SER A CA 1
ATOM 670 C C . SER A 1 87 ? -3.790 -5.382 -0.483 1.00 83.56 87 SER A C 1
ATOM 672 O O . SER A 1 87 ? -4.248 -4.411 -1.081 1.00 83.56 87 SER A O 1
ATOM 674 N N . LEU A 1 88 ? -2.764 -6.092 -0.962 1.00 84.81 88 LEU A N 1
ATOM 675 C CA . LEU A 1 88 ? -2.136 -5.769 -2.246 1.00 84.81 88 LEU A CA 1
ATOM 676 C C . LEU A 1 88 ? -3.141 -5.839 -3.404 1.00 84.81 88 LEU A C 1
ATOM 678 O O . LEU A 1 88 ? -3.110 -4.985 -4.280 1.00 84.81 88 LEU A O 1
ATOM 682 N N . ASN A 1 89 ? -4.039 -6.828 -3.384 1.00 84.75 89 ASN A N 1
ATOM 683 C CA . ASN A 1 89 ? -5.076 -6.959 -4.405 1.00 84.75 89 ASN A CA 1
ATOM 684 C C . ASN A 1 89 ? -6.028 -5.763 -4.369 1.00 84.75 89 ASN A C 1
ATOM 686 O O . ASN A 1 89 ? -6.261 -5.175 -5.409 1.00 84.75 89 ASN A O 1
ATOM 690 N N . SER A 1 90 ? -6.454 -5.315 -3.182 1.00 84.62 90 SER A N 1
ATOM 691 C CA . SER A 1 90 ? -7.293 -4.115 -3.051 1.00 84.62 90 SER A CA 1
ATOM 692 C C . SER A 1 90 ? -6.632 -2.870 -3.658 1.00 84.62 90 SER A C 1
ATOM 694 O O . SER A 1 90 ? -7.289 -2.107 -4.358 1.00 84.62 90 SER A O 1
ATOM 696 N N . LEU A 1 91 ? -5.318 -2.682 -3.484 1.00 85.94 91 LEU A N 1
ATOM 697 C CA . LEU A 1 91 ? -4.595 -1.562 -4.107 1.00 85.94 91 LEU A CA 1
ATOM 698 C C . LEU A 1 91 ? -4.529 -1.664 -5.640 1.00 85.94 91 LEU A C 1
ATOM 700 O O . LEU A 1 91 ? -4.493 -0.640 -6.320 1.00 85.94 91 LEU A O 1
ATOM 704 N N . ILE A 1 92 ? -4.522 -2.882 -6.182 1.00 87.88 92 ILE A N 1
ATOM 705 C CA . ILE A 1 92 ? -4.553 -3.123 -7.629 1.00 87.88 92 ILE A CA 1
ATOM 706 C C . ILE A 1 92 ? -5.971 -2.928 -8.175 1.00 87.88 92 ILE A C 1
ATOM 708 O O . ILE A 1 92 ? -6.148 -2.223 -9.163 1.00 87.88 92 ILE A O 1
ATOM 712 N N . ASP A 1 93 ? -6.977 -3.481 -7.501 1.00 85.38 93 ASP A N 1
ATOM 713 C CA . ASP A 1 93 ? -8.388 -3.412 -7.895 1.00 85.38 93 ASP A CA 1
ATOM 714 C C . ASP A 1 93 ? -8.917 -1.972 -7.838 1.00 85.38 93 ASP A C 1
ATOM 716 O O . ASP A 1 93 ? -9.655 -1.531 -8.716 1.00 85.38 93 ASP A O 1
ATOM 720 N N . THR A 1 94 ? -8.484 -1.196 -6.839 1.00 83.12 94 THR A N 1
ATOM 721 C CA . THR A 1 94 ? -8.771 0.248 -6.748 1.00 83.12 94 THR A CA 1
ATOM 722 C C . THR A 1 94 ? -7.989 1.081 -7.764 1.00 83.12 94 THR A C 1
ATOM 724 O O . THR A 1 94 ? -8.226 2.283 -7.888 1.00 83.12 94 THR A O 1
ATOM 727 N N . GLY A 1 95 ? -7.066 0.457 -8.499 1.00 85.12 95 GLY A N 1
ATOM 728 C CA . GLY A 1 95 ? -6.247 1.110 -9.505 1.00 85.12 95 GLY A CA 1
ATOM 729 C C . GLY A 1 95 ? -5.253 2.099 -8.917 1.00 85.12 95 GLY A C 1
ATOM 730 O O . GLY A 1 95 ? -4.896 3.028 -9.621 1.00 85.12 95 GLY A O 1
ATOM 731 N N . LEU A 1 96 ? -4.833 1.933 -7.656 1.00 87.38 96 LEU A N 1
ATOM 732 C CA . LEU A 1 96 ? -3.772 2.734 -7.036 1.00 87.38 96 LEU A CA 1
ATOM 733 C C . LEU A 1 96 ? -2.383 2.212 -7.420 1.00 87.38 96 LEU A C 1
ATOM 735 O O . LEU A 1 96 ? -1.427 2.980 -7.541 1.00 87.38 96 LEU A O 1
ATOM 739 N N . LEU A 1 97 ? -2.278 0.906 -7.648 1.00 89.69 97 LEU A N 1
ATOM 740 C CA . LEU A 1 97 ? -1.022 0.203 -7.857 1.00 89.69 97 LEU A CA 1
ATOM 741 C C . LEU A 1 97 ? -1.141 -0.693 -9.090 1.00 89.69 97 LEU A C 1
ATOM 743 O O . LEU A 1 97 ? -2.057 -1.502 -9.193 1.00 89.69 97 LEU A O 1
ATOM 747 N N . ALA A 1 98 ? -0.212 -0.577 -10.030 1.00 89.69 98 ALA A N 1
ATOM 748 C CA . ALA A 1 98 ? -0.209 -1.376 -11.248 1.00 89.69 98 ALA A CA 1
ATOM 749 C C . ALA A 1 98 ? 0.869 -2.456 -11.174 1.00 89.69 98 ALA A C 1
ATOM 751 O O . ALA A 1 98 ? 2.025 -2.183 -10.850 1.00 89.69 98 ALA A O 1
ATOM 752 N N . ARG A 1 99 ? 0.507 -3.695 -11.519 1.00 91.75 99 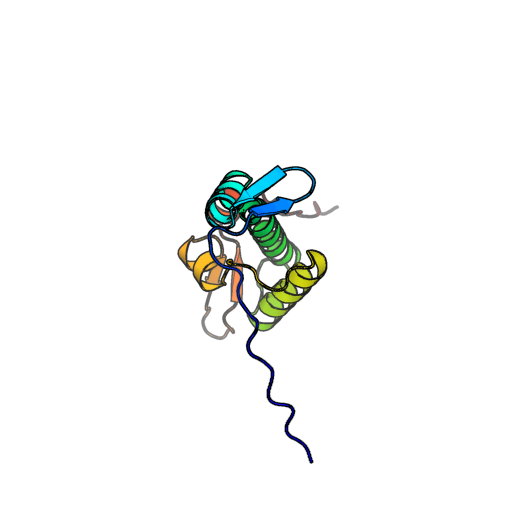ARG A N 1
ATOM 753 C CA . ARG A 1 99 ? 1.476 -4.768 -11.759 1.00 91.75 99 ARG A CA 1
ATOM 754 C C . ARG A 1 99 ? 1.835 -4.784 -13.240 1.00 91.75 99 ARG A C 1
ATOM 756 O O . ARG A 1 99 ? 1.012 -5.158 -14.068 1.00 91.75 99 ARG A O 1
ATOM 763 N N . VAL A 1 100 ? 3.081 -4.463 -13.559 1.00 90.00 100 VAL A N 1
ATOM 764 C CA . VAL A 1 100 ? 3.593 -4.420 -14.931 1.00 90.00 100 VAL A CA 1
ATOM 765 C C . VAL A 1 100 ? 4.473 -5.641 -15.189 1.00 90.00 100 VAL A C 1
ATOM 767 O O . VAL A 1 100 ? 5.321 -6.008 -14.372 1.00 90.00 100 VAL A O 1
ATOM 770 N N . LYS A 1 101 ? 4.268 -6.304 -16.331 1.00 91.75 101 LYS A N 1
ATOM 771 C CA . LYS A 1 101 ? 5.094 -7.427 -16.795 1.00 91.75 101 LYS A CA 1
ATOM 772 C C . LYS A 1 101 ? 5.597 -7.119 -18.202 1.00 91.75 101 LYS A C 1
ATOM 774 O O . LYS A 1 101 ? 4.818 -7.141 -19.146 1.00 91.75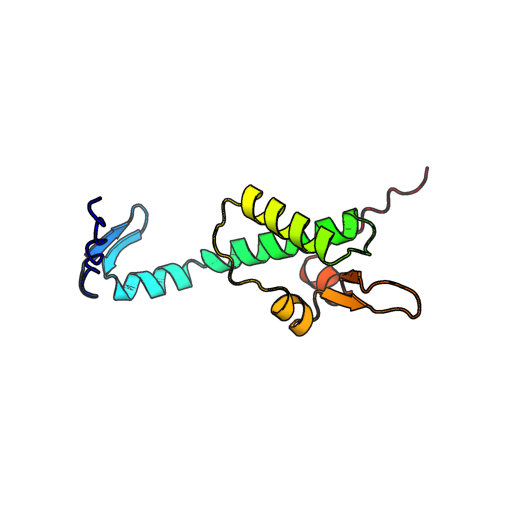 101 LYS A O 1
ATOM 779 N N . LEU A 1 102 ? 6.897 -6.868 -18.325 1.00 88.25 102 LEU A N 1
ATOM 780 C CA . LEU A 1 102 ? 7.562 -6.669 -19.613 1.00 88.25 102 LEU A CA 1
ATOM 781 C C . LEU A 1 102 ? 8.184 -7.989 -20.103 1.00 88.25 102 LEU A C 1
ATOM 783 O O . LEU A 1 102 ? 8.639 -8.786 -19.273 1.00 88.25 102 LEU A O 1
ATOM 787 N N . PRO A 1 103 ? 8.227 -8.243 -21.423 1.00 90.81 103 PRO A N 1
ATOM 788 C CA . PRO A 1 103 ? 8.908 -9.413 -21.972 1.00 90.81 103 PRO A CA 1
ATOM 789 C C . PRO A 1 103 ? 10.392 -9.405 -21.574 1.00 90.81 103 PRO A C 1
ATOM 791 O O . PRO A 1 103 ? 11.049 -8.367 -21.589 1.00 90.81 103 PRO A O 1
ATOM 794 N N . GLY A 1 104 ? 10.910 -10.559 -21.146 1.00 89.38 104 GLY A N 1
ATOM 795 C CA . GLY A 1 104 ? 12.302 -10.699 -20.699 1.00 89.38 104 GLY A CA 1
ATOM 796 C C . GLY A 1 104 ? 12.628 -10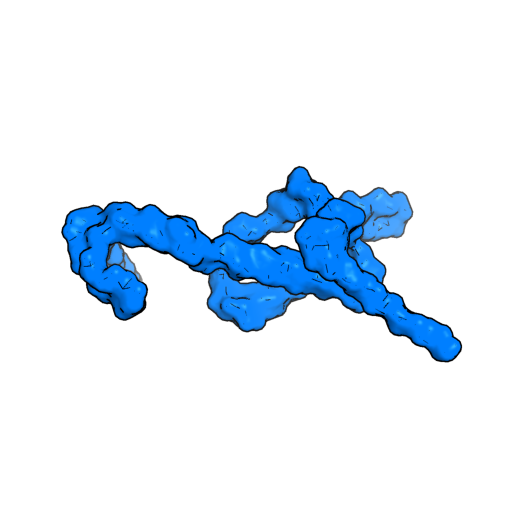.085 -19.329 1.00 89.38 104 GLY A C 1
ATOM 797 O O . GLY A 1 104 ? 13.768 -10.184 -18.882 1.00 89.38 104 GLY A O 1
ATOM 798 N N . ARG A 1 105 ? 11.658 -9.486 -18.620 1.00 86.00 105 ARG A N 1
ATOM 799 C CA . ARG A 1 105 ? 11.861 -8.929 -17.272 1.00 86.00 105 ARG A CA 1
ATOM 800 C C . ARG A 1 105 ? 10.933 -9.558 -16.238 1.00 86.00 105 ARG A C 1
ATOM 802 O O . ARG A 1 105 ? 9.851 -10.065 -16.537 1.00 86.00 105 ARG A O 1
ATOM 809 N N . ARG A 1 106 ? 11.363 -9.511 -14.975 1.00 87.31 106 ARG A N 1
ATOM 810 C CA . ARG A 1 106 ? 10.512 -9.892 -13.841 1.00 87.31 106 ARG A CA 1
ATOM 811 C C . ARG A 1 106 ? 9.386 -8.865 -13.672 1.00 87.31 106 ARG A C 1
ATOM 813 O O . ARG A 1 106 ? 9.610 -7.683 -13.926 1.00 87.31 106 ARG A O 1
ATOM 820 N N . PRO A 1 107 ? 8.189 -9.294 -13.235 1.00 90.88 107 PRO A N 1
ATOM 821 C CA . PRO A 1 107 ? 7.099 -8.368 -12.979 1.00 90.88 107 PRO A CA 1
ATOM 822 C C . PRO A 1 107 ? 7.467 -7.419 -11.838 1.00 90.88 107 PRO A C 1
ATOM 824 O O . PRO A 1 107 ? 8.025 -7.843 -10.821 1.00 90.88 107 PRO A O 1
ATOM 827 N N . PHE A 1 108 ? 7.100 -6.159 -12.001 1.00 91.56 108 PHE A N 1
ATOM 828 C CA . PHE A 1 108 ? 7.284 -5.112 -11.009 1.00 91.56 108 PHE A CA 1
ATOM 829 C C . PHE A 1 108 ? 5.962 -4.398 -10.755 1.00 91.56 108 PHE A C 1
ATOM 831 O O . PHE A 1 108 ? 4.972 -4.591 -11.463 1.00 91.56 108 PHE A O 1
ATOM 838 N N . TYR A 1 109 ? 5.949 -3.621 -9.690 1.00 92.19 109 TYR A N 1
ATOM 839 C CA . TYR A 1 109 ? 4.819 -2.847 -9.237 1.00 92.19 109 TYR A CA 1
ATOM 840 C C . TYR A 1 109 ? 5.177 -1.371 -9.314 1.00 92.19 109 TYR A C 1
ATOM 842 O O . TYR A 1 109 ? 6.289 -0.989 -8.947 1.00 92.19 109 TYR A O 1
ATOM 850 N N . SER A 1 110 ? 4.235 -0.574 -9.799 1.00 90.62 110 SER A N 1
ATOM 851 C CA . SER A 1 110 ? 4.387 0.867 -9.954 1.00 90.62 110 SER A CA 1
ATOM 852 C C . SER A 1 110 ? 3.144 1.593 -9.453 1.00 90.62 110 SER A C 1
ATOM 854 O O . SER A 1 110 ? 2.053 1.013 -9.409 1.00 90.62 110 SER A O 1
ATOM 856 N N . VAL A 1 111 ? 3.321 2.845 -9.043 1.00 89.81 111 VAL A N 1
ATOM 857 C CA . VAL A 1 111 ? 2.221 3.731 -8.648 1.00 89.81 111 VAL A CA 1
ATOM 858 C C . VAL A 1 111 ? 1.527 4.239 -9.909 1.00 89.81 111 VAL A C 1
ATOM 860 O O . VAL A 1 111 ? 2.165 4.483 -10.927 1.00 89.81 111 VAL A O 1
ATOM 863 N N . THR A 1 112 ? 0.206 4.354 -9.855 1.00 88.69 112 THR A N 1
ATOM 864 C CA . THR A 1 112 ? -0.611 4.873 -10.963 1.00 88.69 112 THR A CA 1
ATOM 865 C C . THR A 1 112 ? -0.855 6.375 -10.828 1.00 88.69 112 THR A C 1
ATOM 867 O O . THR A 1 112 ? -0.775 6.928 -9.731 1.00 88.69 112 THR A O 1
ATOM 870 N N . GLU A 1 113 ? -1.263 7.027 -11.916 1.00 83.06 113 GLU A N 1
ATOM 871 C CA . GLU A 1 113 ? -1.692 8.436 -11.902 1.00 83.06 113 GLU A CA 1
ATOM 872 C C . GLU A 1 113 ? -2.841 8.676 -10.910 1.00 83.06 113 GLU A C 1
ATOM 874 O O . GLU A 1 113 ? -2.779 9.598 -10.100 1.00 83.06 113 GLU A O 1
ATOM 879 N N . LYS A 1 114 ? -3.820 7.760 -10.859 1.00 82.75 114 LYS A N 1
ATOM 880 C CA . LYS A 1 114 ? -4.934 7.809 -9.896 1.00 82.75 114 LYS A CA 1
ATOM 881 C C . LYS A 1 114 ? -4.464 7.859 -8.445 1.00 82.75 114 LYS A C 1
ATOM 883 O O . LYS A 1 114 ? -5.074 8.530 -7.615 1.00 82.75 114 LYS A O 1
ATOM 888 N N . ALA A 1 115 ? -3.404 7.125 -8.113 1.00 80.38 115 ALA A N 1
ATOM 889 C CA . ALA A 1 115 ? -2.819 7.166 -6.780 1.00 80.38 115 ALA A CA 1
ATOM 890 C C . ALA A 1 115 ? -2.111 8.492 -6.492 1.00 80.38 115 ALA A C 1
ATOM 892 O O . ALA A 1 115 ? -2.219 8.989 -5.370 1.00 80.38 115 ALA A O 1
ATOM 893 N N . MET A 1 116 ? -1.423 9.069 -7.479 1.00 78.94 116 MET A N 1
ATOM 894 C CA . MET A 1 116 ? -0.767 10.367 -7.315 1.00 78.94 116 MET A CA 1
ATOM 895 C C . MET A 1 116 ? -1.783 11.488 -7.090 1.00 78.94 116 MET A C 1
ATOM 897 O O . MET A 1 116 ? -1.621 12.257 -6.146 1.00 78.94 116 MET A O 1
ATOM 901 N N . GLU A 1 117 ? -2.868 11.520 -7.867 1.00 80.88 117 GLU A N 1
ATOM 902 C CA . GLU A 1 117 ? -3.948 12.505 -7.720 1.00 80.88 117 GLU A CA 1
ATOM 903 C C . GLU A 1 117 ? -4.679 12.362 -6.381 1.00 80.88 117 GLU A C 1
ATOM 905 O O . GLU A 1 117 ? -4.851 13.334 -5.647 1.00 80.88 117 GLU A O 1
ATOM 910 N N . LYS A 1 118 ? -5.074 11.133 -6.021 1.00 75.69 118 LYS A N 1
ATOM 911 C CA . LYS A 1 118 ? -5.868 10.877 -4.812 1.00 75.69 118 LYS A CA 1
ATOM 912 C C . LYS A 1 118 ? -5.126 11.236 -3.526 1.00 75.69 118 LYS A C 1
ATOM 914 O O . LYS A 1 118 ? -5.744 11.690 -2.568 1.00 75.69 118 LYS A O 1
ATOM 919 N N . PHE A 1 119 ? -3.818 10.997 -3.487 1.00 72.44 119 PHE A N 1
ATOM 920 C CA . PHE A 1 119 ? -3.005 11.195 -2.285 1.00 72.44 119 PHE A CA 1
ATOM 921 C C . PHE A 1 119 ? -2.112 12.438 -2.339 1.00 72.44 119 PHE A C 1
ATOM 923 O O . PHE A 1 119 ? -1.381 12.688 -1.372 1.00 72.44 119 PHE A O 1
ATOM 930 N N . ASN A 1 120 ? -2.192 13.212 -3.428 1.00 72.88 120 ASN A N 1
ATOM 931 C CA . ASN A 1 120 ? -1.335 14.360 -3.723 1.00 72.88 120 ASN A CA 1
ATOM 932 C C . ASN A 1 120 ? 0.152 14.033 -3.482 1.00 72.88 120 ASN A C 1
ATOM 934 O O . ASN A 1 120 ? 0.849 14.726 -2.736 1.00 72.88 120 ASN A O 1
ATOM 938 N N . LEU A 1 121 ? 0.598 12.893 -4.022 1.00 72.44 121 LEU A N 1
ATOM 939 C CA . LEU A 1 121 ? 1.976 12.419 -3.874 1.00 72.44 121 LEU A CA 1
ATOM 940 C C . LEU A 1 121 ? 2.877 13.247 -4.787 1.00 72.44 121 LEU A C 1
ATOM 942 O O . LEU A 1 121 ? 2.604 13.369 -5.980 1.00 72.44 121 LEU A O 1
ATOM 946 N N . LYS A 1 122 ? 3.955 13.801 -4.230 1.00 64.06 122 LYS A N 1
ATOM 947 C CA . LYS A 1 122 ? 4.973 14.497 -5.014 1.00 64.06 122 LYS A CA 1
ATOM 948 C C . LYS A 1 122 ? 6.046 13.493 -5.406 1.00 64.06 122 LYS A C 1
ATOM 950 O O . LYS A 1 122 ? 6.580 12.781 -4.555 1.00 64.06 122 LYS A O 1
ATOM 955 N N . VAL A 1 123 ? 6.354 13.443 -6.697 1.00 62.16 123 VAL A N 1
ATOM 956 C CA . VAL A 1 123 ? 7.621 12.887 -7.157 1.00 62.16 123 VAL A CA 1
ATOM 957 C C . VAL A 1 123 ? 8.645 13.965 -6.832 1.00 62.16 123 VAL A C 1
ATOM 959 O O . VAL A 1 123 ? 8.686 14.986 -7.515 1.00 62.16 123 VAL A O 1
ATOM 962 N N . ASP A 1 124 ? 9.402 13.792 -5.748 1.00 53.09 124 ASP A N 1
ATOM 963 C CA . ASP A 1 124 ? 10.633 14.555 -5.550 1.00 53.09 124 ASP A CA 1
ATOM 964 C C . ASP A 1 124 ? 11.573 14.134 -6.685 1.00 53.09 124 ASP A C 1
ATOM 966 O O . ASP A 1 124 ? 12.345 13.184 -6.582 1.00 53.09 124 ASP A O 1
ATOM 970 N N . HIS A 1 125 ? 11.441 14.789 -7.836 1.00 45.06 125 HIS A N 1
ATOM 971 C CA . HIS A 1 125 ? 12.571 14.935 -8.723 1.00 45.06 125 HIS A CA 1
ATOM 972 C C . HIS A 1 125 ? 13.509 15.883 -7.981 1.00 45.06 125 HIS A C 1
ATOM 974 O O . HIS A 1 125 ? 13.146 17.051 -7.836 1.00 45.06 125 HIS A O 1
ATOM 980 N N . PRO A 1 126 ? 14.680 15.434 -7.488 1.00 44.66 126 PRO A N 1
ATOM 981 C CA . PRO A 1 126 ? 15.731 16.392 -7.218 1.00 44.66 126 PRO A CA 1
ATOM 982 C C . PRO A 1 126 ? 15.978 17.072 -8.563 1.00 44.66 126 PRO A C 1
ATOM 984 O O . PRO A 1 126 ? 16.476 16.435 -9.497 1.00 44.66 126 PRO A O 1
ATOM 987 N N . GLU A 1 127 ? 15.512 18.316 -8.705 1.00 39.22 127 GLU A N 1
ATOM 988 C CA . GLU A 1 127 ? 15.896 19.166 -9.819 1.00 39.22 127 GLU A CA 1
ATOM 989 C C . GLU A 1 127 ? 17.415 19.061 -9.914 1.00 39.22 127 GLU A C 1
ATOM 991 O O . GLU A 1 127 ? 18.154 19.317 -8.958 1.00 39.22 127 GLU A O 1
ATOM 996 N N . SER A 1 128 ? 17.862 18.509 -11.039 1.00 40.28 128 SER A N 1
ATOM 997 C CA . SER A 1 128 ? 19.270 18.434 -11.363 1.00 40.28 128 SER A CA 1
ATOM 998 C C . SER A 1 128 ? 19.793 19.860 -11.415 1.00 40.28 128 SER A C 1
ATOM 1000 O O . SER A 1 128 ? 19.424 20.584 -12.326 1.00 40.28 128 SER A O 1
ATOM 1002 N N . THR A 1 129 ? 20.596 20.190 -10.401 1.00 40.66 129 THR A N 1
ATOM 1003 C CA . THR A 1 129 ? 21.782 21.067 -10.423 1.00 40.66 129 THR A CA 1
ATOM 1004 C C . THR A 1 129 ? 21.622 22.445 -11.060 1.00 40.66 129 THR A C 1
ATOM 1006 O O . THR A 1 129 ? 21.473 22.535 -12.295 1.00 40.66 129 THR A O 1
#

Foldseek 3Di:
DDPPDPDPPPDDPQQDFDQDPPPGTDGNVVVVVVCVVVCVQVVLLLVLLLQLQLVCLVVVFWAAPVRSVVSSVVSCVVSVHPDHPDDPVVCVVVVQKDFDDDPPDDITIGGDPVNCVVNVHDNPPVPDD

pLDDT: mean 73.51, std 15.35, range [39.22, 92.19]

Radius of gyration: 20.81 Å; chains: 1; bounding box: 47×54×52 Å

Sequence (129 aa):
MSKRKKRPMKVAPEDTRVIIPGIGGITISELAEKLKERGVGKGLEEQFTKSLLQSIIDAGGMVQRSQLMKMWKDIKQSLGVRRLGVSLNSLIDTGLLARVKLPGRRPFYSVTEKAMEKFNLKVDHPEST